Protein AF-A0A671WPT6-F1 (afdb_monomer)

Radius of gyration: 35.45 Å; Cα contacts (8 Å, |Δi|>4): 45; chains: 1; bounding box: 48×91×113 Å

Structure (mmCIF, N/CA/C/O backbone):
data_AF-A0A671WPT6-F1
#
_entry.id   AF-A0A671WPT6-F1
#
loop_
_atom_site.group_PDB
_atom_site.id
_atom_site.type_symbol
_atom_site.label_atom_id
_atom_site.label_alt_id
_atom_site.label_comp_id
_atom_site.label_asym_id
_atom_site.label_entity_id
_atom_site.label_seq_id
_atom_site.pdbx_PDB_ins_code
_atom_site.Cartn_x
_atom_site.Cartn_y
_atom_site.Cartn_z
_atom_site.occupancy
_atom_site.B_iso_or_equiv
_atom_site.auth_seq_id
_atom_site.auth_comp_id
_atom_site.auth_asym_id
_atom_site.auth_atom_id
_atom_site.pdbx_PDB_model_num
ATOM 1 N N . GLY A 1 1 ? 27.695 41.866 64.745 1.00 47.31 1 GLY A N 1
ATOM 2 C CA . GLY A 1 1 ? 27.788 40.702 65.644 1.00 47.31 1 GLY A CA 1
ATOM 3 C C . GLY A 1 1 ? 26.383 40.282 66.009 1.00 47.31 1 GLY A C 1
ATOM 4 O O . GLY A 1 1 ? 25.607 41.159 66.356 1.00 47.31 1 GLY A O 1
ATOM 5 N N . GLY A 1 2 ? 26.073 38.989 65.887 1.00 42.53 2 GLY A N 1
ATOM 6 C CA . GLY A 1 2 ? 24.722 38.421 66.025 1.00 42.53 2 GLY A CA 1
ATOM 7 C C . GLY A 1 2 ? 24.072 38.204 64.650 1.00 42.53 2 GLY A C 1
ATOM 8 O O . GLY A 1 2 ? 24.191 39.074 63.799 1.00 42.53 2 GLY A O 1
ATOM 9 N N . ALA A 1 3 ? 23.434 37.083 64.326 1.00 47.31 3 ALA A N 1
ATOM 10 C CA . ALA A 1 3 ? 23.186 35.855 65.071 1.00 47.31 3 ALA A CA 1
ATOM 11 C C . ALA A 1 3 ? 23.080 34.686 64.073 1.00 47.31 3 ALA A C 1
ATOM 13 O O . ALA A 1 3 ? 22.531 34.828 62.984 1.00 47.31 3 ALA A O 1
ATOM 14 N N . THR A 1 4 ? 23.633 33.541 64.456 1.00 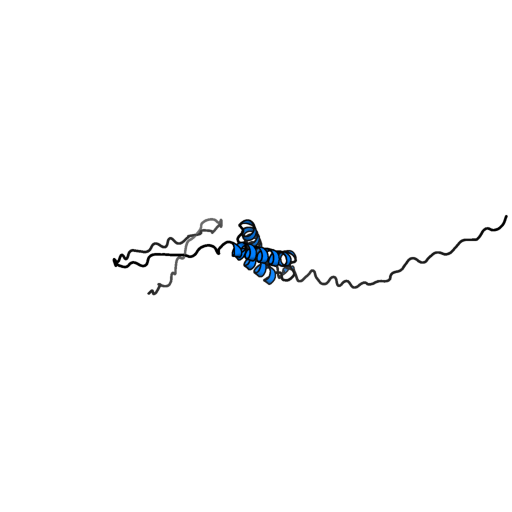54.84 4 THR A N 1
ATOM 15 C CA . THR A 1 4 ? 23.526 32.248 63.777 1.00 54.84 4 THR A CA 1
ATOM 16 C C . THR A 1 4 ? 22.121 31.667 63.970 1.00 54.84 4 THR A C 1
ATOM 18 O O . THR A 1 4 ? 21.728 31.423 65.108 1.00 54.84 4 THR A O 1
ATOM 21 N N . HIS A 1 5 ? 21.393 31.402 62.887 1.00 52.28 5 HIS A N 1
ATOM 22 C CA . HIS A 1 5 ? 20.223 30.512 62.858 1.00 52.28 5 HIS A CA 1
ATOM 23 C C . HIS A 1 5 ? 20.623 29.304 61.989 1.00 52.28 5 HIS A C 1
ATOM 25 O O . HIS A 1 5 ? 20.965 29.480 60.827 1.00 52.28 5 HIS A O 1
ATOM 31 N N . ALA A 1 6 ? 20.926 28.142 62.571 1.00 49.38 6 ALA A N 1
ATOM 32 C CA . ALA A 1 6 ? 19.973 27.100 62.974 1.00 49.38 6 ALA A CA 1
ATOM 33 C C . ALA A 1 6 ? 19.284 26.430 61.762 1.00 49.38 6 ALA A C 1
ATOM 35 O O . ALA A 1 6 ? 18.245 26.886 61.301 1.00 49.38 6 ALA A O 1
ATOM 36 N N . ALA A 1 7 ? 19.875 25.332 61.272 1.00 53.00 7 ALA A N 1
ATOM 37 C CA . ALA A 1 7 ? 19.155 24.225 60.618 1.00 53.00 7 ALA A CA 1
ATOM 38 C C . ALA A 1 7 ? 18.355 23.452 61.700 1.00 53.00 7 ALA A C 1
ATOM 40 O O . ALA A 1 7 ? 18.736 23.601 62.867 1.00 53.00 7 ALA A O 1
ATOM 41 N N . PRO A 1 8 ? 17.323 22.617 61.413 1.00 56.81 8 PRO A N 1
ATOM 42 C CA . PRO A 1 8 ? 17.078 21.846 60.180 1.00 56.81 8 PRO A CA 1
ATOM 43 C C . PRO A 1 8 ? 15.592 21.736 59.746 1.00 56.81 8 PRO A C 1
ATOM 45 O O . PRO A 1 8 ? 14.681 21.860 60.557 1.00 56.81 8 PRO A O 1
ATOM 48 N N . ALA A 1 9 ? 15.328 21.383 58.488 1.00 52.56 9 ALA A N 1
ATOM 49 C CA . ALA A 1 9 ? 14.077 20.713 58.129 1.00 52.56 9 ALA A CA 1
ATOM 50 C C . ALA A 1 9 ? 14.300 19.897 56.859 1.00 52.56 9 ALA A C 1
ATOM 52 O O . ALA A 1 9 ? 14.482 20.440 55.775 1.00 52.56 9 ALA A O 1
ATOM 53 N N . SER A 1 10 ? 14.345 18.585 57.041 1.00 56.88 10 SER A N 1
ATOM 54 C CA . SER A 1 10 ? 14.260 17.590 55.987 1.00 56.88 10 SER A CA 1
ATOM 55 C C . SER A 1 10 ? 12.985 17.852 55.189 1.00 56.88 10 SER A C 1
ATOM 57 O O . SER A 1 10 ? 11.888 17.605 55.692 1.00 56.88 10 SER A O 1
ATOM 59 N N . GLU A 1 11 ? 13.116 18.396 53.982 1.00 60.19 11 GLU A N 1
ATOM 60 C CA . GLU A 1 11 ? 11.996 18.434 53.050 1.00 60.19 11 GLU A CA 1
ATOM 61 C C . GLU A 1 11 ? 11.638 16.987 52.682 1.00 60.19 11 GLU A C 1
ATOM 63 O O . GLU A 1 11 ? 12.526 16.214 52.301 1.00 60.19 11 GLU A O 1
ATOM 68 N N . PRO A 1 12 ? 10.372 16.577 52.869 1.00 57.31 12 PRO A N 1
ATOM 69 C CA . PRO A 1 12 ? 9.941 15.241 52.519 1.00 57.31 12 PRO A CA 1
ATOM 70 C C . PRO A 1 12 ? 10.057 15.072 51.007 1.00 57.31 12 PRO A C 1
ATOM 72 O O . PRO A 1 12 ? 9.612 15.910 50.223 1.00 57.31 12 PRO A O 1
ATOM 75 N N . LEU A 1 13 ? 10.683 13.964 50.624 1.00 53.28 13 LEU A N 1
ATOM 76 C CA . LEU A 1 13 ? 10.703 13.461 49.260 1.00 53.28 13 LEU A CA 1
ATOM 77 C C . LEU A 1 13 ? 9.266 13.459 48.718 1.00 53.28 13 LEU A C 1
ATOM 79 O O . LEU A 1 13 ? 8.366 13.045 49.456 1.00 53.28 13 LEU A O 1
ATOM 83 N N . PRO A 1 14 ? 9.022 13.870 47.463 1.00 54.84 14 PRO A N 1
ATOM 84 C CA . PRO A 1 14 ? 7.732 13.625 46.853 1.00 54.84 14 PRO A CA 1
ATOM 85 C C . PRO A 1 14 ? 7.575 12.109 46.694 1.00 54.84 14 PRO A C 1
ATOM 87 O O . PRO A 1 14 ? 8.066 11.509 45.742 1.00 54.84 14 PRO A O 1
ATOM 90 N N . THR A 1 15 ? 6.892 11.486 47.652 1.00 50.56 15 THR A N 1
ATOM 91 C CA . THR A 1 15 ? 6.149 10.247 47.448 1.00 50.56 15 THR A CA 1
ATOM 92 C C . THR A 1 15 ? 4.973 10.602 46.548 1.00 50.56 15 THR A C 1
ATOM 94 O O . THR A 1 15 ? 3.883 10.909 47.026 1.00 50.56 15 THR A O 1
ATOM 97 N N . TYR A 1 16 ? 5.215 10.657 45.236 1.00 57.25 16 TYR A N 1
ATOM 98 C CA . TYR A 1 16 ? 4.129 10.486 44.284 1.00 57.25 16 TYR A CA 1
ATOM 99 C C . TYR A 1 16 ? 3.800 9.000 44.310 1.00 57.25 16 TYR A C 1
ATOM 101 O O . TYR A 1 16 ? 4.530 8.145 43.812 1.00 57.25 16 TYR A O 1
ATOM 109 N N . GLU A 1 17 ? 2.757 8.721 45.073 1.00 52.28 17 GLU A N 1
ATOM 110 C CA . GLU A 1 17 ? 2.177 7.407 45.203 1.00 52.28 17 GLU A CA 1
ATOM 111 C C . GLU A 1 17 ? 1.710 6.906 43.838 1.00 52.28 17 GLU A C 1
ATOM 113 O O . GLU A 1 17 ? 1.304 7.683 42.969 1.00 52.28 17 GLU A O 1
ATOM 118 N N . ALA A 1 18 ? 1.842 5.592 43.696 1.00 55.00 18 ALA A N 1
ATOM 119 C CA . ALA A 1 18 ? 1.282 4.731 42.675 1.00 55.00 18 ALA A CA 1
ATOM 120 C C . ALA A 1 18 ? 0.122 5.358 41.883 1.00 55.00 18 ALA A C 1
ATOM 122 O O . ALA A 1 18 ? -0.986 5.521 42.388 1.00 55.00 18 ALA A O 1
ATOM 123 N N . ASN A 1 19 ? 0.376 5.619 40.602 1.00 50.78 19 ASN A N 1
ATOM 124 C CA . ASN A 1 19 ? -0.638 5.383 39.584 1.00 50.78 19 ASN A CA 1
ATOM 125 C C . ASN A 1 19 ? -0.166 4.187 38.751 1.00 50.78 19 ASN A C 1
ATOM 127 O O . ASN A 1 19 ? 0.327 4.325 37.631 1.00 50.78 19 ASN A O 1
ATOM 131 N N . GLU A 1 20 ? -0.206 3.027 39.401 1.00 60.09 20 GLU A N 1
ATOM 132 C CA . GLU A 1 20 ? -0.094 1.706 38.796 1.00 60.09 20 GLU A CA 1
ATOM 133 C C . GLU A 1 20 ? -1.424 1.391 38.102 1.00 60.09 20 GLU A C 1
ATOM 135 O O . GLU A 1 20 ? -2.268 0.732 38.689 1.00 60.09 20 GLU A O 1
ATOM 140 N N . GLU A 1 21 ? -1.632 1.899 36.887 1.00 56.75 21 GLU A N 1
ATOM 141 C CA . GLU A 1 21 ? -2.545 1.284 35.910 1.00 56.75 21 GLU A CA 1
ATOM 142 C C . GLU A 1 21 ? -2.287 1.887 34.519 1.00 56.75 21 GLU A C 1
ATOM 144 O O . GLU A 1 21 ? -3.076 2.654 33.971 1.00 56.75 21 GLU A O 1
ATOM 149 N N . ARG A 1 22 ? -1.123 1.595 33.929 1.00 56.53 22 ARG A N 1
ATOM 150 C CA . ARG A 1 22 ? -1.121 1.392 32.478 1.00 56.53 22 ARG A CA 1
ATOM 151 C C . ARG A 1 22 ? -1.329 -0.093 32.317 1.00 56.53 22 ARG A C 1
ATOM 153 O O . ARG A 1 22 ? -0.417 -0.857 32.591 1.00 56.53 22 ARG A O 1
ATOM 160 N N . THR A 1 23 ? -2.558 -0.456 31.999 1.00 57.25 23 THR A N 1
ATOM 161 C CA . THR A 1 23 ? -2.952 -1.754 31.467 1.00 57.25 23 THR A CA 1
ATOM 162 C C . THR A 1 23 ? -1.924 -2.207 30.432 1.00 57.25 23 THR A C 1
ATOM 164 O O . THR A 1 23 ? -1.910 -1.727 29.303 1.00 57.25 23 THR A O 1
ATOM 167 N N . GLU A 1 24 ? -1.023 -3.096 30.842 1.00 56.19 24 GLU A N 1
ATOM 168 C CA . GLU A 1 24 ? -0.086 -3.832 29.986 1.00 56.19 24 GLU A CA 1
ATOM 169 C C . GLU A 1 24 ? -0.850 -4.975 29.285 1.00 56.19 24 GLU A C 1
ATOM 171 O O . GLU A 1 24 ? -0.463 -6.139 29.349 1.00 56.19 24 GLU A O 1
ATOM 176 N N . GLU A 1 25 ? -1.998 -4.648 28.685 1.00 56.19 25 GLU A N 1
ATOM 177 C CA . GLU A 1 25 ? -2.974 -5.599 28.132 1.00 56.19 25 GLU A CA 1
ATOM 178 C C . GLU A 1 25 ? -3.074 -5.513 26.597 1.00 56.19 25 GLU A C 1
ATOM 180 O O . GLU A 1 25 ? -4.118 -5.831 26.045 1.00 56.19 25 GLU A O 1
ATOM 185 N N . GLU A 1 26 ? -2.030 -5.065 25.889 1.00 58.09 26 GLU A N 1
ATOM 186 C CA . GLU A 1 26 ? -2.090 -4.873 24.421 1.00 58.09 26 GLU A CA 1
ATOM 187 C C . GLU A 1 26 ? -1.214 -5.835 23.593 1.00 58.09 26 GLU A C 1
ATOM 189 O O . GLU A 1 26 ? -1.310 -5.830 22.375 1.00 58.09 26 GLU A O 1
ATOM 194 N N . ASP A 1 27 ? -0.397 -6.709 24.190 1.00 56.03 27 ASP A N 1
ATOM 195 C CA . ASP A 1 27 ? 0.651 -7.421 23.420 1.00 56.03 27 ASP A CA 1
ATOM 196 C C . ASP A 1 27 ? 0.304 -8.863 22.986 1.00 56.03 27 ASP A C 1
ATOM 198 O O . ASP A 1 27 ? 1.156 -9.568 22.458 1.00 56.03 27 ASP A O 1
ATOM 202 N N . VAL A 1 28 ? -0.919 -9.357 23.225 1.00 55.62 28 VAL A N 1
ATOM 203 C CA . VAL A 1 28 ? -1.223 -10.801 23.051 1.00 55.62 28 VAL A CA 1
ATOM 204 C C . VAL A 1 28 ? 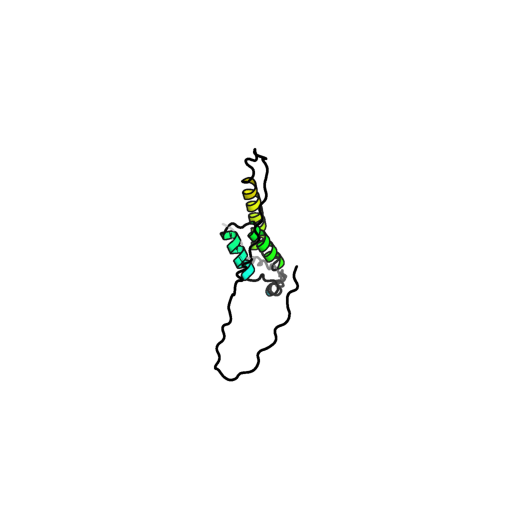-2.208 -11.111 21.914 1.00 55.62 28 VAL A C 1
ATOM 206 O O . VAL A 1 28 ? -2.412 -12.280 21.597 1.00 55.62 28 VAL 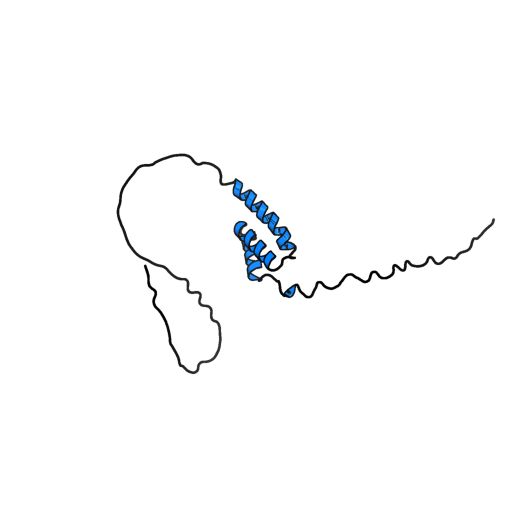A O 1
ATOM 209 N N . GLU A 1 29 ? -2.797 -10.103 21.264 1.00 56.62 29 GLU A N 1
ATOM 210 C CA . GLU A 1 29 ? -3.792 -10.307 20.187 1.00 56.62 29 GLU A CA 1
ATOM 211 C C . GLU A 1 29 ? -3.267 -9.943 18.780 1.00 56.62 29 GLU A C 1
ATOM 213 O O . GLU A 1 29 ? -3.868 -10.322 17.776 1.00 56.62 29 GLU A O 1
ATOM 218 N N . ASP A 1 30 ? -2.108 -9.284 18.685 1.00 57.75 30 ASP A N 1
ATOM 219 C CA . ASP A 1 30 ? -1.603 -8.687 17.436 1.00 57.75 30 ASP A CA 1
ATOM 220 C C . ASP A 1 30 ? -0.878 -9.686 16.507 1.00 57.75 30 ASP A C 1
ATOM 222 O O . ASP A 1 30 ? -0.589 -9.419 15.341 1.00 57.75 30 ASP A O 1
ATOM 226 N N . GLU A 1 31 ? -0.572 -10.892 16.994 1.00 63.06 31 GLU A N 1
ATOM 227 C CA . GLU A 1 31 ? 0.090 -11.924 16.186 1.00 63.06 31 GLU A CA 1
ATOM 228 C C . GLU A 1 31 ? -0.867 -12.663 15.239 1.00 63.06 31 GLU A C 1
ATOM 230 O O . GLU A 1 31 ? -0.412 -13.242 14.251 1.00 63.06 31 GLU A O 1
ATOM 235 N N . GLU A 1 32 ? -2.177 -12.639 15.506 1.00 69.56 32 GLU A N 1
ATOM 236 C CA . GLU A 1 32 ? -3.173 -13.383 14.721 1.00 69.56 32 GLU A CA 1
ATOM 237 C C . GLU A 1 32 ? -3.668 -12.610 13.488 1.00 69.56 32 GLU A C 1
ATOM 239 O O . GLU A 1 32 ? -4.170 -13.211 12.537 1.00 69.56 32 GLU A O 1
ATOM 244 N N . LEU A 1 33 ? -3.473 -11.290 13.461 1.00 81.00 33 LEU A N 1
ATOM 245 C CA . LEU A 1 33 ? -4.006 -10.401 12.429 1.00 81.00 33 LEU A CA 1
ATOM 246 C C . LEU A 1 33 ? -2.939 -9.864 11.460 1.00 81.00 33 LEU A C 1
ATOM 248 O O . LEU A 1 33 ? -3.185 -8.929 10.710 1.00 81.00 33 LEU A O 1
ATOM 252 N N . LYS A 1 34 ? -1.751 -10.475 11.408 1.00 92.19 34 LYS A N 1
ATOM 253 C CA . LYS A 1 34 ? -0.678 -9.996 10.524 1.00 92.19 34 LYS A CA 1
ATOM 254 C C . LYS A 1 34 ? -0.968 -10.242 9.047 1.00 92.19 34 LYS A C 1
ATOM 256 O O . LYS A 1 34 ? -1.377 -11.331 8.632 1.00 92.19 34 LYS A O 1
ATOM 261 N N . ALA A 1 35 ? -0.691 -9.230 8.235 1.00 95.12 35 ALA A N 1
ATOM 262 C CA . ALA A 1 35 ? -0.794 -9.295 6.794 1.00 95.12 35 ALA A CA 1
ATOM 263 C C . ALA A 1 35 ? 0.215 -10.319 6.237 1.00 95.12 35 ALA A C 1
ATOM 265 O O . ALA A 1 35 ? 1.356 -10.406 6.705 1.00 95.12 35 ALA A O 1
ATOM 266 N N . PRO A 1 36 ? -0.152 -11.094 5.200 1.00 96.12 36 PRO A N 1
ATOM 267 C CA . PRO A 1 36 ? 0.785 -12.004 4.553 1.00 96.12 36 PRO A CA 1
ATOM 268 C C . PRO A 1 36 ? 2.016 -11.261 4.014 1.00 96.12 36 PRO A C 1
ATOM 270 O O . PRO A 1 36 ? 1.887 -10.242 3.339 1.00 96.12 36 PRO A O 1
ATOM 273 N N . VAL A 1 37 ? 3.220 -11.803 4.227 1.00 96.50 37 VAL A N 1
ATOM 274 C CA . VAL A 1 37 ? 4.476 -11.167 3.773 1.00 96.50 37 VAL A CA 1
ATOM 275 C C . VAL A 1 37 ? 4.482 -10.924 2.259 1.00 96.50 37 VAL A C 1
ATOM 277 O O . VAL A 1 37 ? 4.966 -9.895 1.795 1.00 96.50 37 VAL A O 1
ATOM 280 N N . GLU A 1 38 ? 3.897 -11.839 1.484 1.00 97.75 38 GLU A N 1
ATOM 281 C CA . GLU A 1 38 ? 3.737 -11.700 0.030 1.00 97.75 38 GLU A CA 1
ATOM 282 C C . GLU A 1 38 ? 2.937 -10.445 -0.348 1.00 97.75 38 GLU A C 1
ATOM 284 O O . GLU A 1 38 ? 3.301 -9.753 -1.297 1.00 97.75 38 GLU A O 1
ATOM 289 N N . LEU A 1 39 ? 1.900 -10.106 0.429 1.00 97.69 39 LEU A N 1
ATOM 290 C CA . LEU A 1 39 ? 1.081 -8.910 0.222 1.00 97.69 39 LEU A CA 1
ATOM 291 C C . LEU A 1 39 ? 1.903 -7.634 0.442 1.00 97.69 39 LEU A C 1
ATOM 293 O O . LEU A 1 39 ? 1.822 -6.701 -0.355 1.00 97.69 39 LEU A O 1
ATOM 297 N N . ILE A 1 40 ? 2.723 -7.612 1.494 1.00 97.62 40 ILE A N 1
ATOM 298 C CA . ILE A 1 40 ? 3.591 -6.475 1.825 1.00 97.62 40 ILE A CA 1
ATOM 299 C C . ILE A 1 40 ? 4.670 -6.294 0.751 1.00 97.62 40 ILE A C 1
ATOM 301 O O . ILE A 1 40 ? 4.917 -5.178 0.302 1.00 97.62 40 ILE A O 1
ATOM 305 N N . ILE A 1 41 ? 5.299 -7.384 0.300 1.00 98.38 41 ILE A N 1
ATOM 306 C CA . ILE A 1 41 ? 6.303 -7.330 -0.772 1.00 98.38 41 ILE A CA 1
ATOM 307 C C . ILE A 1 41 ? 5.680 -6.783 -2.057 1.00 98.38 41 ILE A C 1
ATOM 309 O O . ILE A 1 41 ? 6.271 -5.911 -2.692 1.00 98.38 41 ILE A O 1
ATOM 313 N N . GLU A 1 42 ? 4.497 -7.266 -2.435 1.00 98.62 42 GLU A N 1
ATOM 314 C CA . GLU A 1 42 ? 3.820 -6.792 -3.640 1.00 98.62 42 GLU A CA 1
ATOM 315 C C . GLU A 1 42 ? 3.428 -5.314 -3.523 1.00 98.62 42 GLU A C 1
ATOM 317 O O . GLU A 1 42 ? 3.599 -4.559 -4.478 1.00 98.62 42 GLU A O 1
ATOM 322 N N . PHE A 1 43 ? 2.993 -4.869 -2.337 1.00 98.56 43 PHE A N 1
ATOM 323 C CA . PHE A 1 43 ? 2.732 -3.456 -2.064 1.00 98.56 43 PHE A CA 1
ATOM 324 C C . PHE A 1 43 ? 3.983 -2.603 -2.296 1.00 98.56 43 PHE A C 1
ATOM 326 O O . PHE A 1 43 ? 3.936 -1.615 -3.029 1.00 98.56 43 PHE A O 1
ATOM 333 N N . LEU A 1 44 ? 5.118 -3.007 -1.721 1.00 98.38 44 LEU A N 1
ATOM 334 C CA . LEU A 1 44 ? 6.379 -2.284 -1.873 1.00 98.38 44 LEU A CA 1
ATOM 335 C C . LEU A 1 44 ? 6.841 -2.249 -3.334 1.00 98.38 44 LEU A C 1
ATOM 337 O O . LEU A 1 44 ? 7.299 -1.207 -3.798 1.00 98.38 44 LEU A O 1
ATOM 341 N N . ARG A 1 45 ? 6.684 -3.352 -4.076 1.00 98.50 45 ARG A N 1
ATOM 342 C CA . ARG A 1 45 ? 6.983 -3.398 -5.514 1.00 98.50 45 ARG A CA 1
ATOM 343 C C . ARG A 1 45 ? 6.115 -2.418 -6.298 1.00 98.50 45 ARG A C 1
ATOM 345 O O . ARG A 1 45 ? 6.666 -1.623 -7.048 1.00 98.50 45 ARG A O 1
ATOM 352 N N . ALA A 1 46 ? 4.803 -2.406 -6.066 1.00 98.25 46 ALA A N 1
ATOM 353 C CA . ALA A 1 46 ? 3.888 -1.475 -6.726 1.00 98.25 46 ALA A CA 1
ATOM 354 C C . ALA A 1 46 ? 4.263 -0.006 -6.455 1.00 98.25 46 ALA A C 1
ATOM 356 O O . ALA A 1 46 ? 4.289 0.804 -7.378 1.00 98.25 46 ALA A O 1
ATOM 357 N N . VAL A 1 47 ? 4.637 0.331 -5.213 1.00 97.31 47 VAL A N 1
ATOM 358 C CA . VAL A 1 47 ? 5.125 1.676 -4.856 1.00 97.31 47 VAL A CA 1
ATOM 359 C C . VAL A 1 47 ? 6.420 2.023 -5.598 1.00 97.31 47 VAL A C 1
ATOM 361 O O . VAL A 1 47 ? 6.564 3.142 -6.087 1.00 97.31 47 VAL A O 1
ATOM 364 N N . MET A 1 48 ? 7.367 1.086 -5.685 1.00 97.62 48 MET A N 1
ATOM 365 C CA . MET A 1 48 ? 8.648 1.292 -6.375 1.00 97.62 48 MET A CA 1
ATOM 366 C C . MET A 1 48 ? 8.490 1.430 -7.892 1.00 97.62 48 MET A C 1
ATOM 368 O O . MET A 1 48 ? 9.212 2.216 -8.505 1.00 97.62 48 MET A O 1
ATOM 372 N N . ASP A 1 49 ? 7.551 0.687 -8.475 1.00 97.38 49 ASP A N 1
ATOM 373 C CA . ASP A 1 49 ? 7.254 0.693 -9.907 1.00 97.38 49 ASP A CA 1
ATOM 374 C C . ASP A 1 49 ? 6.339 1.869 -10.312 1.00 97.38 49 ASP A C 1
ATOM 376 O O . ASP A 1 49 ? 6.131 2.106 -11.500 1.00 97.38 49 ASP A O 1
ATOM 380 N N . GLY A 1 50 ? 5.819 2.632 -9.340 1.00 95.88 50 GLY A N 1
ATOM 381 C CA . GLY A 1 50 ? 4.917 3.766 -9.568 1.00 95.88 50 GLY A CA 1
ATOM 382 C C . GLY A 1 50 ? 3.474 3.365 -9.888 1.00 95.88 50 GLY A C 1
ATOM 383 O O . GLY A 1 50 ? 2.676 4.214 -10.273 1.00 95.88 50 GLY A O 1
ATOM 384 N N . ASP A 1 51 ? 3.107 2.093 -9.712 1.00 97.44 51 ASP A N 1
ATOM 385 C CA . ASP A 1 51 ? 1.729 1.624 -9.872 1.00 97.44 51 ASP A CA 1
ATOM 386 C C . ASP A 1 51 ? 0.916 1.951 -8.610 1.00 97.44 51 ASP A C 1
ATOM 388 O O . ASP A 1 51 ? 0.624 1.103 -7.759 1.00 97.44 51 ASP A O 1
ATOM 392 N N . PHE A 1 52 ? 0.560 3.229 -8.465 1.00 97.44 52 PHE A N 1
ATOM 393 C CA . PHE A 1 52 ? -0.191 3.724 -7.312 1.00 97.44 52 PHE A CA 1
ATOM 394 C C . PHE A 1 52 ? -1.634 3.191 -7.267 1.00 97.44 52 PHE A C 1
ATOM 396 O O . PHE A 1 52 ? -2.221 3.101 -6.186 1.00 97.44 52 PHE A O 1
ATOM 403 N N . GLN A 1 53 ? -2.188 2.759 -8.408 1.00 96.62 53 GLN A N 1
ATOM 404 C CA . GLN A 1 53 ? -3.502 2.110 -8.486 1.00 96.62 53 GLN A CA 1
ATOM 405 C C . GLN A 1 53 ? -3.473 0.747 -7.786 1.00 96.62 53 GLN A C 1
ATOM 407 O O . GLN A 1 53 ? -4.364 0.424 -6.992 1.00 96.62 53 GLN A O 1
ATOM 412 N N . LEU A 1 54 ? -2.443 -0.059 -8.059 1.00 97.62 54 LEU A N 1
ATOM 413 C CA . LEU A 1 54 ? -2.221 -1.328 -7.378 1.00 97.62 54 LEU A CA 1
ATOM 414 C C . LEU A 1 54 ? -1.801 -1.108 -5.919 1.00 97.62 54 LEU A C 1
ATOM 416 O O . LEU A 1 54 ? -2.381 -1.725 -5.024 1.00 97.62 54 LEU A O 1
ATOM 420 N N . ALA A 1 55 ? -0.873 -0.182 -5.660 1.00 98.19 55 ALA A N 1
ATOM 421 C CA . ALA A 1 55 ? -0.404 0.121 -4.309 1.00 98.19 55 ALA A CA 1
ATOM 422 C C . ALA A 1 55 ? -1.548 0.551 -3.375 1.00 98.19 55 ALA A C 1
ATOM 424 O O . ALA A 1 55 ? -1.585 0.120 -2.225 1.00 98.19 55 ALA A O 1
ATOM 425 N N . SER A 1 56 ? -2.518 1.336 -3.861 1.00 97.94 56 SER A N 1
ATOM 426 C CA . SER A 1 56 ? -3.686 1.758 -3.072 1.00 97.94 56 SER A CA 1
ATOM 427 C C . SER A 1 56 ? -4.520 0.563 -2.602 1.00 97.94 56 SER A C 1
ATOM 429 O O . SER A 1 56 ? -4.860 0.455 -1.422 1.00 97.94 56 SER A O 1
ATOM 431 N N . LYS A 1 57 ? -4.788 -0.384 -3.511 1.00 98.44 57 LYS A N 1
ATOM 432 C CA . LYS A 1 57 ? -5.555 -1.601 -3.211 1.00 98.44 57 LYS A CA 1
ATOM 433 C C . LYS A 1 57 ? -4.818 -2.488 -2.214 1.00 98.44 57 LYS A C 1
ATOM 435 O O . LYS A 1 57 ? -5.425 -2.960 -1.257 1.00 98.44 57 LYS A O 1
ATOM 440 N N . LEU A 1 58 ? -3.516 -2.691 -2.417 1.00 98.38 58 LEU A N 1
ATOM 441 C CA . LEU A 1 58 ? -2.696 -3.527 -1.539 1.00 98.38 58 LEU A CA 1
ATOM 442 C C . LEU A 1 58 ? -2.545 -2.902 -0.145 1.00 98.38 58 LEU A C 1
ATOM 444 O O . LEU A 1 58 ? -2.690 -3.610 0.845 1.00 98.38 58 LEU A O 1
ATOM 448 N N . CYS A 1 59 ? -2.361 -1.582 -0.055 1.00 98.12 59 CYS A N 1
ATOM 449 C CA . CYS A 1 59 ? -2.331 -0.846 1.212 1.00 98.12 59 CYS A CA 1
ATOM 450 C C . CYS A 1 59 ? -3.640 -1.018 2.000 1.00 98.12 59 CYS A C 1
ATOM 452 O O . CYS A 1 59 ? -3.634 -1.307 3.194 1.00 98.12 59 CYS A O 1
ATOM 454 N N . GLN A 1 60 ? -4.782 -0.934 1.313 1.00 98.00 60 GLN A N 1
ATOM 455 C CA . GLN A 1 60 ? -6.082 -1.155 1.939 1.00 98.00 60 GLN A CA 1
ATOM 456 C C . GLN A 1 60 ? -6.287 -2.612 2.371 1.00 98.00 60 GLN A C 1
ATOM 458 O O . GLN A 1 60 ? -6.890 -2.855 3.410 1.00 98.00 60 GLN A O 1
ATOM 463 N N . MET A 1 61 ? -5.757 -3.582 1.617 1.00 97.88 61 MET A N 1
ATOM 464 C CA . MET A 1 61 ? -5.748 -4.982 2.044 1.00 97.88 61 MET A CA 1
ATOM 465 C C . MET A 1 61 ? -4.890 -5.195 3.292 1.00 97.88 61 MET A C 1
ATOM 467 O O . MET A 1 61 ? -5.330 -5.914 4.181 1.00 97.88 61 MET A O 1
ATOM 471 N N . ILE A 1 62 ? -3.714 -4.564 3.388 1.00 97.38 62 ILE A N 1
ATOM 472 C CA . ILE A 1 62 ? -2.868 -4.626 4.590 1.00 97.38 62 ILE A CA 1
ATOM 473 C C . ILE A 1 62 ? -3.650 -4.121 5.805 1.00 97.38 62 ILE A C 1
ATOM 475 O O . ILE A 1 62 ? -3.687 -4.825 6.800 1.00 97.38 62 ILE A O 1
ATOM 479 N N . LEU A 1 63 ? -4.374 -3.002 5.689 1.00 96.31 63 LEU A N 1
ATOM 480 C CA . LEU A 1 63 ? -5.223 -2.462 6.764 1.00 96.31 63 LEU A CA 1
ATOM 481 C C . LEU A 1 63 ? -6.434 -3.342 7.133 1.00 96.31 63 LEU A C 1
ATOM 483 O O . LEU A 1 63 ? -7.016 -3.165 8.197 1.00 96.31 63 LEU A O 1
ATOM 487 N N . ILE A 1 64 ? -6.860 -4.270 6.268 1.00 95.88 64 ILE A N 1
ATOM 488 C CA . ILE A 1 64 ? -7.903 -5.255 6.617 1.00 95.88 64 ILE A CA 1
ATOM 489 C C . ILE A 1 64 ? -7.331 -6.343 7.526 1.00 95.88 64 ILE A C 1
ATOM 491 O O . ILE A 1 64 ? -8.044 -6.830 8.401 1.00 95.88 64 ILE A O 1
ATOM 495 N N . TYR A 1 65 ? -6.078 -6.740 7.289 1.00 95.38 65 TYR A N 1
ATOM 496 C CA . TYR A 1 65 ? -5.374 -7.666 8.167 1.00 95.38 65 TYR A CA 1
ATOM 497 C C . TYR A 1 65 ? -4.954 -6.933 9.440 1.00 95.38 65 TYR A C 1
ATOM 499 O O . TYR A 1 65 ? -5.435 -7.276 10.506 1.00 95.38 65 TYR A O 1
ATOM 507 N N . GLU A 1 66 ? -4.175 -5.863 9.314 1.00 94.06 66 GLU A N 1
ATOM 508 C CA . GLU A 1 66 ? -3.601 -5.096 10.417 1.00 94.06 66 GLU A CA 1
ATOM 509 C C . GLU A 1 66 ? -4.259 -3.704 10.503 1.00 94.06 66 GLU A C 1
ATOM 511 O O . GLU A 1 66 ? -3.714 -2.725 9.978 1.00 94.06 66 GLU A O 1
ATOM 516 N N . PRO A 1 67 ? -5.446 -3.574 11.125 1.00 93.31 67 PRO A N 1
ATOM 517 C CA . PRO A 1 67 ? -6.172 -2.302 11.187 1.00 93.31 67 PRO A CA 1
ATOM 518 C C . PRO A 1 67 ? -5.420 -1.207 11.949 1.00 93.31 67 PRO A C 1
ATOM 520 O O . PRO A 1 67 ? -5.592 -0.026 11.642 1.00 93.31 67 PRO A O 1
ATOM 523 N N . ASP A 1 68 ? -4.571 -1.595 12.900 1.00 92.19 68 ASP A N 1
ATOM 524 C CA . ASP A 1 68 ? -3.777 -0.692 13.732 1.00 92.19 68 ASP A CA 1
ATOM 525 C C . ASP A 1 68 ? -2.362 -0.445 13.173 1.00 92.19 68 ASP A C 1
ATOM 527 O O . ASP A 1 68 ? -1.549 0.200 13.832 1.00 92.19 68 ASP A O 1
ATOM 531 N N . ASN A 1 69 ? -2.062 -0.903 11.945 1.00 92.56 69 ASN A N 1
ATOM 532 C CA . ASN A 1 69 ? -0.772 -0.680 11.287 1.00 92.56 69 ASN A CA 1
ATOM 533 C C . ASN A 1 69 ? -0.557 0.823 10.993 1.00 92.56 69 ASN A C 1
ATOM 535 O O . ASN A 1 69 ? -1.224 1.386 10.107 1.00 92.56 69 ASN A O 1
ATOM 539 N N . PRO A 1 70 ? 0.378 1.494 11.698 1.00 94.75 70 PRO A N 1
ATOM 540 C CA . PRO A 1 70 ? 0.576 2.927 11.543 1.00 94.75 70 PRO A CA 1
ATOM 541 C C . PRO A 1 70 ? 1.189 3.270 10.181 1.00 94.75 70 PRO A C 1
ATOM 543 O O . PRO A 1 70 ? 0.810 4.276 9.582 1.00 94.75 70 PRO A O 1
ATOM 546 N N . GLU A 1 71 ? 2.074 2.427 9.642 1.00 95.94 71 GLU A N 1
ATOM 547 C CA . GLU A 1 71 ? 2.701 2.661 8.344 1.00 95.94 71 GLU A CA 1
ATOM 548 C C . GLU A 1 71 ? 1.667 2.677 7.211 1.00 95.94 71 GLU A C 1
ATOM 550 O O . GLU A 1 71 ? 1.607 3.635 6.438 1.00 95.94 71 GLU A O 1
ATOM 555 N N . ALA A 1 72 ? 0.827 1.646 7.105 1.00 96.06 72 ALA A N 1
ATOM 556 C CA . ALA A 1 72 ? -0.176 1.542 6.044 1.00 96.06 72 ALA A CA 1
ATOM 557 C C . ALA A 1 72 ? -1.201 2.689 6.120 1.00 96.06 72 ALA A C 1
ATOM 559 O O . ALA A 1 72 ? -1.585 3.261 5.094 1.00 96.06 72 ALA A O 1
ATOM 560 N N . SER A 1 73 ? -1.581 3.086 7.338 1.00 96.75 73 SER A N 1
ATOM 561 C CA . SER A 1 73 ? -2.476 4.222 7.581 1.00 96.75 73 SER A CA 1
ATOM 562 C C . SER A 1 73 ? -1.885 5.544 7.071 1.00 96.75 73 SER A C 1
ATOM 564 O O . SER A 1 73 ? -2.589 6.342 6.447 1.00 96.75 73 SER A O 1
ATOM 566 N N . GLU A 1 74 ? -0.577 5.756 7.247 1.00 97.56 74 GLU A N 1
ATOM 567 C CA . GLU A 1 74 ? 0.126 6.939 6.739 1.00 97.56 74 GLU A CA 1
ATOM 568 C C . GLU A 1 74 ? 0.375 6.895 5.223 1.00 97.56 74 GLU A C 1
ATOM 570 O O . GLU A 1 74 ? 0.323 7.933 4.556 1.00 97.56 74 GLU A O 1
ATOM 575 N N . PHE A 1 75 ? 0.608 5.713 4.644 1.00 97.19 75 PHE A N 1
ATOM 576 C CA . PHE A 1 75 ? 0.850 5.570 3.205 1.00 97.19 75 PHE A CA 1
ATOM 577 C C . PHE A 1 75 ? -0.400 5.807 2.357 1.00 97.19 75 PHE A C 1
ATOM 579 O O . PHE A 1 75 ? -0.303 6.396 1.278 1.00 97.19 75 PHE A O 1
ATOM 586 N N . LEU A 1 76 ? -1.574 5.368 2.816 1.00 96.94 76 LEU A N 1
ATOM 587 C CA . LEU A 1 76 ? -2.814 5.450 2.043 1.00 96.94 76 LEU A CA 1
ATOM 588 C C . LEU A 1 76 ? -3.139 6.868 1.514 1.00 96.94 76 LEU A C 1
ATOM 590 O O . LEU A 1 76 ? -3.352 6.995 0.303 1.00 96.94 76 LEU A O 1
ATOM 594 N N . PRO A 1 77 ? -3.132 7.947 2.329 1.00 97.50 77 PRO A N 1
ATOM 595 C CA . PRO A 1 77 ? -3.391 9.298 1.826 1.00 97.50 77 PRO A CA 1
ATOM 596 C C . PRO A 1 77 ? -2.303 9.806 0.868 1.00 97.50 77 PRO A C 1
ATOM 598 O O . PRO A 1 77 ? -2.600 10.594 -0.030 1.00 97.50 77 PRO A O 1
ATOM 601 N N . LEU A 1 78 ? -1.051 9.360 1.017 1.00 97.31 78 LEU A N 1
ATOM 602 C CA . LEU A 1 78 ? 0.041 9.739 0.112 1.00 97.31 78 LEU A CA 1
ATOM 603 C C . LEU A 1 78 ? -0.139 9.112 -1.274 1.00 97.31 78 LEU A C 1
ATOM 605 O O . LEU A 1 78 ? 0.049 9.788 -2.283 1.00 97.31 78 LEU A O 1
ATOM 609 N N . ILE A 1 79 ? -0.549 7.844 -1.317 1.00 97.00 79 ILE A N 1
ATOM 610 C CA . ILE A 1 79 ? -0.839 7.121 -2.560 1.00 97.00 79 ILE A CA 1
ATOM 611 C C . ILE A 1 79 ? -2.054 7.733 -3.261 1.00 97.00 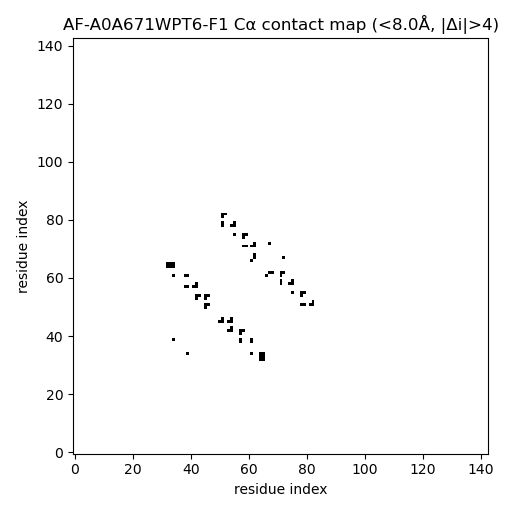79 ILE A C 1
ATOM 613 O O . ILE A 1 79 ? -2.015 7.965 -4.464 1.00 97.00 79 ILE A O 1
ATOM 617 N N . GLN A 1 80 ? -3.115 8.050 -2.513 1.00 95.81 80 GLN A N 1
ATOM 618 C CA . GLN A 1 80 ? -4.298 8.717 -3.068 1.00 95.81 80 GLN A CA 1
ATOM 619 C C . GLN A 1 80 ? -3.957 10.081 -3.662 1.00 95.81 80 GLN A C 1
ATOM 621 O O . GLN A 1 80 ? -4.405 10.402 -4.757 1.00 95.81 80 GLN A O 1
ATOM 626 N N . LYS A 1 81 ? -3.121 10.864 -2.972 1.00 95.94 81 LYS A N 1
ATOM 627 C CA . LYS A 1 81 ? -2.636 12.133 -3.510 1.00 95.94 81 LYS A CA 1
ATOM 628 C C . LYS A 1 81 ? -1.861 11.934 -4.814 1.00 95.94 81 LYS A C 1
ATOM 630 O O . LYS A 1 81 ? -2.049 12.718 -5.733 1.00 95.94 81 LYS A O 1
ATOM 635 N N . LYS A 1 82 ? -1.007 10.908 -4.887 1.00 94.44 82 LYS A N 1
ATOM 636 C CA . LYS A 1 82 ? -0.242 10.596 -6.100 1.00 94.44 82 LYS A CA 1
ATOM 637 C C . LYS A 1 82 ? -1.140 10.261 -7.285 1.00 94.44 82 LYS A C 1
ATOM 639 O O . LYS A 1 82 ? -0.932 10.806 -8.355 1.00 94.44 82 LYS A O 1
ATOM 644 N N . LEU A 1 83 ? -2.180 9.465 -7.053 1.00 93.12 83 LEU A N 1
ATOM 645 C CA . LEU A 1 83 ? -3.179 9.163 -8.076 1.00 93.12 83 LEU A CA 1
ATOM 646 C C . LEU A 1 83 ? -3.859 10.418 -8.618 1.00 93.12 83 LEU A C 1
ATOM 648 O O . LEU A 1 83 ? -3.949 10.569 -9.826 1.00 93.12 83 LEU A O 1
ATOM 652 N N . SER A 1 84 ? -4.264 11.340 -7.743 1.00 90.81 84 SER A N 1
ATOM 653 C CA . SER A 1 84 ? -4.885 12.589 -8.192 1.00 90.81 84 SER A CA 1
ATOM 654 C C . SER A 1 84 ? -3.933 13.511 -8.958 1.00 90.81 84 SER A C 1
ATOM 656 O O . SER A 1 84 ? -4.406 14.313 -9.743 1.00 90.81 84 SER A O 1
ATOM 658 N N . GLU A 1 85 ? -2.618 13.436 -8.721 1.00 88.38 85 GLU A N 1
ATOM 659 C CA . GLU A 1 85 ? -1.628 14.209 -9.488 1.00 88.38 85 GLU A CA 1
ATOM 660 C C . GLU A 1 85 ? -1.402 13.622 -10.890 1.00 88.38 85 GLU A C 1
ATOM 662 O O . GLU A 1 85 ? -1.180 14.384 -11.823 1.00 88.38 85 GLU A O 1
ATOM 667 N N . ASP A 1 86 ? -1.458 12.295 -11.036 1.00 76.81 86 ASP A N 1
ATOM 668 C CA . ASP A 1 86 ? -1.215 11.609 -12.313 1.00 76.81 86 ASP A CA 1
ATOM 669 C C . ASP A 1 86 ? -2.459 11.613 -13.237 1.00 76.81 86 ASP A C 1
ATOM 671 O O . ASP A 1 86 ? -2.328 11.462 -14.447 1.00 76.81 86 ASP A O 1
ATOM 675 N N . GLU A 1 87 ? -3.668 11.798 -12.691 1.00 65.94 87 GLU A N 1
ATOM 676 C CA . GLU A 1 87 ? -4.930 11.875 -13.455 1.00 65.94 87 GLU A CA 1
ATOM 677 C C . GLU A 1 87 ? -5.118 13.209 -14.213 1.00 65.94 87 GLU A C 1
ATOM 679 O O . GLU A 1 87 ? -5.923 13.269 -15.141 1.00 65.94 87 GLU A O 1
ATOM 684 N N . ASP A 1 88 ? -4.383 14.266 -13.853 1.00 58.91 88 ASP A N 1
ATOM 685 C CA . ASP A 1 88 ? -4.485 15.601 -14.471 1.00 58.91 88 ASP A CA 1
ATOM 686 C C . ASP A 1 88 ? -3.656 15.750 -15.777 1.00 58.91 88 ASP A C 1
ATOM 688 O O . ASP A 1 88 ? -3.749 16.783 -16.440 1.00 58.91 88 ASP A O 1
ATOM 692 N N . ASP A 1 89 ? -2.854 14.749 -16.170 1.00 57.44 89 ASP A N 1
ATOM 693 C CA . ASP A 1 89 ? -1.946 14.803 -17.340 1.00 57.44 89 ASP A CA 1
ATOM 694 C C . ASP A 1 89 ? -2.509 14.137 -18.630 1.00 57.44 89 ASP A C 1
ATOM 696 O O . ASP A 1 89 ? -1.833 14.142 -19.660 1.00 57.44 89 ASP A O 1
ATOM 700 N N . ASP A 1 90 ? -3.735 13.588 -18.618 1.00 56.44 90 ASP A N 1
ATOM 701 C CA . ASP A 1 90 ? -4.338 12.822 -19.742 1.00 56.44 90 ASP A CA 1
ATOM 702 C C . ASP A 1 90 ? -5.488 13.555 -20.490 1.00 56.44 90 ASP A C 1
ATOM 704 O O . ASP A 1 90 ? -6.249 12.933 -21.233 1.00 56.44 90 ASP A O 1
ATOM 708 N N . ASP A 1 91 ? -5.633 14.878 -20.325 1.00 54.41 91 ASP A N 1
ATOM 709 C CA . ASP A 1 91 ? -6.733 15.676 -20.913 1.00 54.41 91 ASP A CA 1
ATOM 710 C C . ASP A 1 91 ? -6.220 16.815 -21.830 1.00 54.41 91 ASP A C 1
ATOM 712 O O . ASP A 1 91 ? -6.452 17.997 -21.573 1.00 54.41 91 ASP A O 1
ATOM 716 N N . ASP A 1 92 ? -5.498 16.481 -22.911 1.00 54.53 92 ASP A N 1
ATOM 717 C CA . ASP A 1 92 ? -5.293 17.431 -24.021 1.00 54.53 92 ASP A CA 1
ATOM 718 C C . ASP A 1 92 ? -5.362 16.758 -25.417 1.00 54.53 92 ASP A C 1
ATOM 720 O O . ASP A 1 92 ? -4.565 15.882 -25.762 1.00 54.53 92 ASP A O 1
ATOM 724 N N . ASP A 1 93 ? -6.332 17.252 -26.197 1.00 53.59 93 ASP A N 1
ATOM 725 C CA . ASP A 1 93 ? -6.656 17.094 -27.628 1.00 53.59 93 ASP A CA 1
ATOM 726 C C . ASP A 1 93 ? -7.426 15.850 -28.153 1.00 53.59 93 ASP A C 1
ATOM 728 O O . ASP A 1 93 ? -6.881 14.900 -28.722 1.00 53.59 93 ASP A O 1
ATOM 732 N N . ASP A 1 94 ? -8.760 15.974 -28.105 1.00 69.50 94 ASP A N 1
ATOM 733 C CA . ASP A 1 94 ? -9.735 15.425 -29.062 1.00 69.50 94 ASP A CA 1
ATOM 734 C C . ASP A 1 94 ? -10.018 16.474 -30.166 1.00 69.50 94 ASP A C 1
ATOM 736 O O . ASP A 1 94 ? -10.614 17.500 -29.845 1.00 69.50 94 ASP A O 1
ATOM 740 N N . ASP A 1 95 ? -9.634 16.245 -31.440 1.00 58.00 95 ASP A N 1
ATOM 741 C CA . ASP A 1 95 ? -10.441 16.679 -32.609 1.00 58.00 95 ASP A CA 1
ATOM 742 C C . ASP A 1 95 ? -10.036 16.051 -33.979 1.00 58.00 95 ASP A C 1
ATOM 744 O O . ASP A 1 95 ? -8.883 16.083 -34.409 1.00 58.00 95 ASP A O 1
ATOM 748 N N . GLU A 1 96 ? -11.076 15.602 -34.695 1.00 62.72 96 GLU A N 1
ATOM 749 C CA . GLU A 1 96 ? -11.288 15.463 -36.152 1.00 62.72 96 GLU A CA 1
ATOM 750 C C . GLU A 1 96 ? -10.476 14.480 -37.038 1.00 62.72 96 GLU A C 1
ATOM 752 O O . GLU A 1 96 ? -9.358 14.734 -37.486 1.00 62.72 96 GLU A O 1
ATOM 757 N N . SER A 1 97 ? -11.173 13.442 -37.531 1.00 57.91 97 SER A N 1
ATOM 758 C CA . SER A 1 97 ? -11.745 13.414 -38.902 1.00 57.91 97 SER A CA 1
ATOM 759 C C . SER A 1 97 ? -11.669 12.038 -39.577 1.00 57.91 97 SER A C 1
ATOM 761 O O . SER A 1 97 ? -10.609 11.419 -39.657 1.00 57.91 97 SER A O 1
ATOM 763 N N . GLY A 1 98 ? -12.780 11.619 -40.196 1.00 51.25 98 GLY A N 1
ATOM 764 C CA . GLY A 1 98 ? -12.741 10.684 -41.328 1.00 51.25 98 GLY A CA 1
ATOM 765 C C . GLY A 1 98 ? -13.622 9.447 -41.207 1.00 51.25 98 GLY A C 1
ATOM 766 O O . GLY A 1 98 ? -13.130 8.329 -41.093 1.00 51.25 98 GLY A O 1
ATOM 767 N N . SER A 1 99 ? -14.937 9.641 -41.302 1.00 68.25 99 SER A N 1
ATOM 768 C CA . SER A 1 99 ? -15.871 8.577 -41.674 1.00 68.25 99 SER A CA 1
ATOM 769 C C . SER A 1 99 ? -15.815 8.378 -43.197 1.00 68.25 99 SER A C 1
ATOM 771 O O . SER A 1 99 ? -16.233 9.275 -43.922 1.00 68.25 99 SER A O 1
ATOM 773 N N . ASP A 1 100 ? -15.293 7.242 -43.677 1.00 56.47 100 ASP A N 1
ATOM 774 C CA . ASP A 1 100 ? -15.543 6.721 -45.035 1.00 56.47 100 ASP A CA 1
ATOM 775 C C . ASP A 1 100 ? -15.347 5.188 -45.067 1.00 56.47 100 ASP A C 1
ATOM 777 O O . ASP A 1 100 ? -14.241 4.659 -44.989 1.00 56.47 100 ASP A O 1
ATOM 781 N N . GLU A 1 101 ? -16.493 4.517 -44.990 1.00 60.84 101 GLU A N 1
ATOM 782 C CA . GLU A 1 101 ? -16.953 3.333 -45.718 1.00 60.84 101 GLU A CA 1
ATOM 783 C C . GLU A 1 101 ? -16.059 2.111 -46.108 1.00 60.84 101 GLU A C 1
ATOM 785 O O . GLU A 1 101 ? -14.967 2.174 -46.660 1.00 60.84 101 GLU A O 1
ATOM 790 N N . GLU A 1 102 ? -16.711 0.950 -45.919 1.00 60.91 102 GLU A N 1
ATOM 791 C CA . GLU A 1 102 ? -16.771 -0.281 -46.735 1.00 60.91 102 GLU A CA 1
ATOM 792 C C . GLU A 1 102 ? -15.521 -1.112 -47.114 1.00 60.91 102 GLU A C 1
ATOM 794 O O . GLU A 1 102 ? -14.752 -0.824 -48.020 1.00 60.91 102 GLU A O 1
ATOM 799 N N . SER A 1 103 ? -15.454 -2.352 -46.611 1.00 57.22 103 SER A N 1
ATOM 800 C CA . SER A 1 103 ? -16.102 -3.526 -47.235 1.00 57.22 103 SER A CA 1
ATOM 801 C C . SER A 1 103 ? -15.434 -4.836 -46.787 1.00 57.22 103 SER A C 1
ATOM 803 O O . SER A 1 103 ? -14.234 -4.920 -46.541 1.00 57.22 103 SER A O 1
ATOM 805 N N . SER A 1 104 ? -16.269 -5.864 -46.660 1.00 67.12 104 SER A N 1
ATOM 806 C CA . SER A 1 104 ? -16.033 -7.221 -46.146 1.00 67.12 104 SER A CA 1
ATOM 807 C C . SER A 1 104 ? -14.786 -7.901 -46.707 1.00 67.12 104 SER A C 1
ATOM 809 O O . SER A 1 104 ? -14.587 -7.708 -47.894 1.00 67.12 104 SER A O 1
ATOM 811 N N . GLN A 1 105 ? -14.096 -8.786 -45.948 1.00 57.38 105 GLN A N 1
ATOM 812 C CA . GLN A 1 105 ? -13.821 -10.215 -46.281 1.00 57.38 105 GLN A CA 1
ATOM 813 C C . GLN A 1 105 ? -13.434 -11.024 -45.025 1.00 57.38 105 GLN A C 1
ATOM 815 O O . GLN A 1 105 ? -12.578 -10.641 -44.235 1.00 57.38 105 GLN A O 1
ATOM 820 N N . SER A 1 106 ? -14.080 -12.177 -44.871 1.00 65.56 106 SER A N 1
ATOM 821 C CA . SER A 1 106 ? -13.834 -13.218 -43.872 1.00 65.56 106 SER A CA 1
ATOM 822 C C . SER A 1 106 ? -12.401 -13.759 -43.882 1.00 65.56 106 SER A C 1
ATOM 824 O O . SER A 1 106 ? -11.896 -14.113 -44.945 1.00 65.56 106 SER A O 1
ATOM 826 N N . SER A 1 107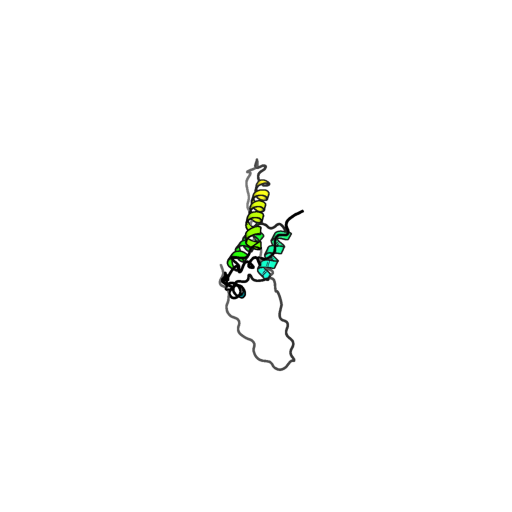 ? -11.824 -14.030 -42.711 1.00 60.62 107 SER A N 1
ATOM 827 C CA . SER A 1 107 ? -10.964 -15.208 -42.559 1.00 60.62 107 SER A CA 1
ATOM 828 C C . SER A 1 107 ? -11.001 -15.733 -41.126 1.00 60.62 107 SER A C 1
ATOM 830 O O . SER A 1 107 ? -10.553 -15.116 -40.168 1.00 60.62 107 SER A O 1
ATOM 832 N N . SER A 1 108 ? -11.610 -16.904 -40.998 1.00 66.19 108 SER A N 1
ATOM 833 C CA . SER A 1 108 ? -11.468 -17.805 -39.869 1.00 66.19 108 SER A CA 1
ATOM 834 C C . SER A 1 108 ? -10.110 -18.504 -39.955 1.00 66.19 108 SER A C 1
ATOM 836 O O . SER A 1 108 ? -9.889 -19.255 -40.904 1.00 66.19 108 SER A O 1
ATOM 838 N N . CYS A 1 109 ? -9.243 -18.332 -38.964 1.00 54.41 109 CYS A N 1
ATOM 839 C CA . CYS A 1 109 ? -8.261 -19.345 -38.563 1.00 54.41 109 CYS A CA 1
ATOM 840 C C . CYS A 1 109 ? -7.672 -18.922 -37.210 1.00 54.41 109 CYS A C 1
ATOM 842 O O . CYS A 1 109 ? -7.036 -17.886 -37.088 1.00 54.41 109 CYS A O 1
ATOM 844 N N . SER A 1 110 ? -8.088 -19.581 -36.135 1.00 53.69 110 SER A N 1
ATOM 845 C CA . SER A 1 110 ? -7.388 -20.737 -35.557 1.00 53.69 110 SER A CA 1
ATOM 846 C C . SER A 1 110 ? -6.455 -20.297 -34.432 1.00 53.69 110 SER A C 1
ATOM 848 O O . SER A 1 110 ? -5.310 -19.929 -34.644 1.00 53.69 110 SER A O 1
ATOM 850 N N . SER A 1 111 ? -7.025 -20.347 -33.231 1.00 57.72 111 SER A N 1
ATOM 851 C CA . SER A 1 111 ? -6.464 -20.951 -32.023 1.00 57.72 111 SER A CA 1
ATOM 852 C C . SER A 1 111 ? -4.944 -21.120 -31.957 1.00 57.72 111 SER A C 1
ATOM 854 O O . SER A 1 111 ? -4.382 -21.974 -32.637 1.00 57.72 111 SER A O 1
ATOM 856 N N . SER A 1 1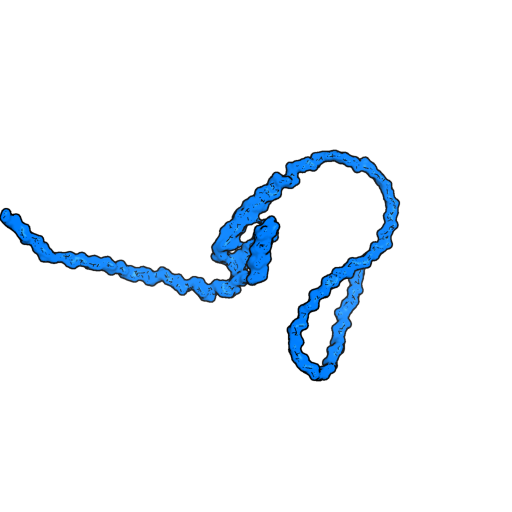12 ? -4.329 -20.488 -30.962 1.00 57.66 112 SER A N 1
ATOM 857 C CA . SER A 1 112 ? -3.247 -21.128 -30.210 1.00 57.66 112 SER A CA 1
ATOM 858 C C . SER A 1 112 ? -3.087 -20.450 -28.855 1.00 57.66 112 SER A C 1
ATOM 860 O O . SER A 1 112 ? -2.365 -19.470 -28.704 1.00 57.66 112 SER A O 1
ATOM 862 N N . SER A 1 113 ? -3.790 -20.991 -27.865 1.00 53.47 113 SER A N 1
ATOM 863 C CA . SER A 1 113 ? -3.476 -20.811 -26.453 1.00 53.47 113 SER A CA 1
ATOM 864 C C . SER A 1 113 ? -2.221 -21.632 -26.151 1.00 53.47 113 SER A C 1
ATOM 866 O O . SER A 1 113 ? -2.270 -22.859 -26.207 1.00 53.47 113 SER A O 1
ATOM 868 N N . CYS A 1 114 ? -1.093 -20.993 -25.845 1.00 47.69 114 CYS A N 1
ATOM 869 C CA . CYS A 1 114 ? 0.011 -21.670 -25.171 1.00 47.69 114 CYS A CA 1
ATOM 870 C C . CYS A 1 114 ? -0.109 -21.384 -23.673 1.00 47.69 114 CYS A C 1
ATOM 872 O O . CYS A 1 114 ? 0.293 -20.335 -23.177 1.00 47.69 114 CYS A O 1
ATOM 874 N N . SER A 1 115 ? -0.744 -22.316 -22.969 1.00 50.78 115 SER A N 1
ATOM 875 C CA . SER A 1 115 ? -0.783 -22.334 -21.516 1.00 50.78 115 SER A CA 1
ATOM 876 C C . SER A 1 115 ? 0.625 -22.492 -20.952 1.00 50.78 115 SER A C 1
ATOM 878 O O . SER A 1 115 ? 1.376 -23.390 -21.334 1.00 50.78 115 SER A O 1
ATOM 880 N N . SER A 1 116 ? 0.930 -21.623 -20.000 1.00 51.62 116 SER A N 1
ATOM 881 C CA . SER A 1 116 ? 1.976 -21.758 -19.000 1.00 51.62 116 SER A CA 1
ATOM 882 C C . SER A 1 116 ? 1.947 -23.151 -18.370 1.00 51.62 116 SER A C 1
ATOM 884 O O . SER A 1 116 ? 0.886 -23.675 -18.037 1.00 51.62 116 SER A O 1
ATOM 886 N N . SER A 1 117 ? 3.117 -23.749 -18.174 1.00 48.88 117 SER A N 1
ATOM 887 C CA . SER A 1 117 ? 3.294 -24.892 -17.279 1.00 48.88 117 SER A CA 1
ATOM 888 C C . SER A 1 117 ? 4.418 -24.531 -16.322 1.00 48.88 117 SER A C 1
ATOM 890 O O . SER A 1 117 ? 5.593 -24.652 -16.653 1.00 48.88 117 SER A O 1
ATOM 892 N N . SER A 1 118 ? 4.030 -24.010 -15.159 1.00 50.06 118 SER A N 1
ATOM 893 C CA . SER A 1 118 ? 4.908 -23.934 -13.998 1.00 50.06 118 SER A CA 1
ATOM 894 C C . SER A 1 118 ? 5.080 -25.363 -13.483 1.00 50.06 118 SER A C 1
ATOM 896 O O . SER A 1 118 ? 4.087 -26.025 -13.183 1.00 50.06 118 SER A O 1
ATOM 898 N N . SER A 1 119 ? 6.313 -25.864 -13.458 1.00 51.97 119 SER A N 1
ATOM 899 C CA . SER A 1 119 ? 6.654 -27.154 -12.862 1.00 51.97 119 SER A CA 1
ATOM 900 C C . SER A 1 119 ? 7.478 -26.867 -11.617 1.00 51.97 119 SER A C 1
ATOM 902 O O . SER A 1 119 ? 8.676 -26.621 -11.718 1.00 51.97 119 SER A O 1
ATOM 904 N N . SER A 1 120 ? 6.821 -26.897 -10.465 1.00 53.50 120 SER A N 1
ATOM 905 C CA . SER A 1 120 ? 7.470 -27.007 -9.163 1.00 53.50 120 SER A CA 1
ATOM 906 C C . SER A 1 120 ? 7.024 -28.329 -8.566 1.00 53.50 120 SER A C 1
ATOM 908 O O . SER A 1 120 ? 5.831 -28.499 -8.337 1.00 53.50 120 SER A O 1
ATOM 910 N N . ASP A 1 121 ? 7.961 -29.248 -8.355 1.0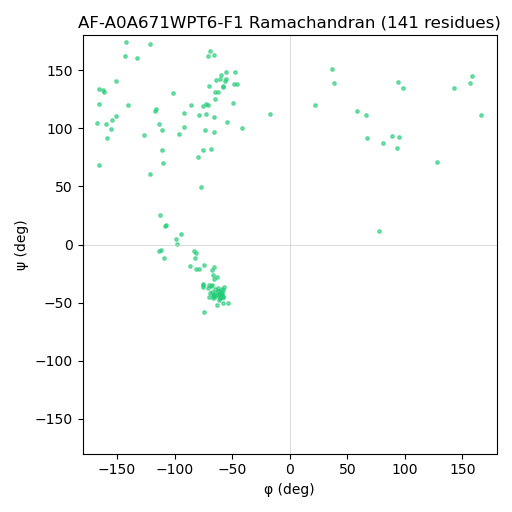0 51.31 121 ASP A N 1
ATOM 911 C CA . ASP A 1 121 ? 7.878 -30.201 -7.249 1.00 51.31 121 ASP A CA 1
ATOM 912 C C . ASP A 1 121 ? 9.284 -30.751 -6.980 1.00 51.31 121 ASP A C 1
ATOM 914 O O . ASP A 1 121 ? 9.844 -31.526 -7.759 1.00 51.31 121 ASP A O 1
ATOM 918 N N . GLU A 1 122 ? 9.881 -30.248 -5.905 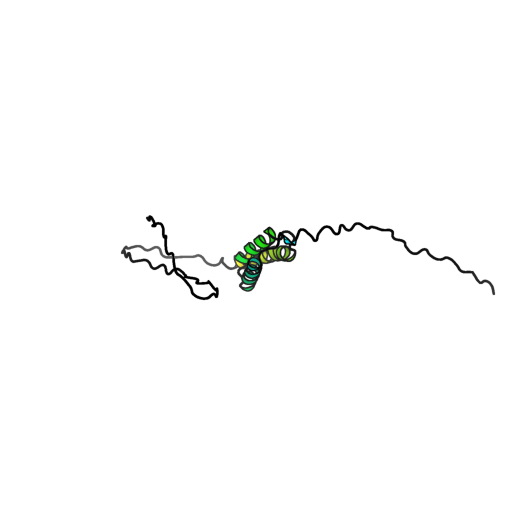1.00 55.28 122 GLU A N 1
ATOM 919 C CA . GLU A 1 122 ? 11.054 -30.822 -5.266 1.00 55.28 122 GLU A CA 1
ATOM 920 C C . GLU A 1 122 ? 10.573 -31.887 -4.283 1.00 55.28 122 GLU A C 1
ATOM 922 O O . GLU A 1 122 ? 9.888 -31.531 -3.329 1.00 55.28 122 GLU A O 1
ATOM 927 N N . ASN A 1 123 ? 10.982 -33.149 -4.439 1.00 52.53 123 ASN A N 1
ATOM 928 C CA . ASN A 1 123 ? 11.361 -33.954 -3.278 1.00 52.53 123 ASN A CA 1
ATOM 929 C C . ASN A 1 123 ? 12.194 -35.181 -3.673 1.00 52.53 123 ASN A C 1
ATOM 931 O O . ASN A 1 123 ? 11.869 -35.928 -4.597 1.00 52.53 123 ASN A O 1
ATOM 935 N N . GLU A 1 124 ? 13.283 -35.347 -2.930 1.00 55.00 124 GLU A N 1
ATOM 936 C CA . GLU A 1 124 ? 14.106 -36.541 -2.806 1.00 55.00 124 GLU A CA 1
ATOM 937 C C . GLU A 1 124 ? 13.250 -37.747 -2.386 1.00 55.00 124 GLU A C 1
ATOM 939 O O . GLU A 1 124 ? 12.244 -37.580 -1.706 1.00 55.00 124 GLU A O 1
ATOM 944 N N . GLU A 1 125 ? 13.635 -38.947 -2.827 1.00 52.94 125 GLU A N 1
ATOM 945 C CA . GLU A 1 125 ? 13.622 -40.220 -2.085 1.00 52.94 125 GLU A CA 1
ATOM 946 C C . GLU A 1 125 ? 13.582 -41.414 -3.065 1.00 52.94 125 GLU A C 1
ATOM 948 O O . GLU A 1 125 ? 12.933 -41.433 -4.112 1.00 52.94 125 GLU A O 1
ATOM 953 N N . GLU A 1 126 ? 14.371 -42.415 -2.704 1.00 53.31 126 GLU A N 1
ATOM 954 C CA . GLU A 1 126 ? 14.836 -43.560 -3.478 1.00 53.31 126 GLU A CA 1
ATOM 955 C C . GLU A 1 126 ? 13.724 -44.465 -4.063 1.00 53.31 126 GLU A C 1
ATOM 957 O O . GLU A 1 126 ? 12.770 -44.866 -3.395 1.00 53.31 126 GLU A O 1
ATOM 962 N N . GLU A 1 127 ? 13.899 -44.864 -5.331 1.00 46.66 127 GLU A N 1
ATOM 963 C CA . GLU A 1 127 ? 13.057 -45.808 -6.074 1.00 46.66 127 GLU A CA 1
ATOM 964 C C . GLU A 1 127 ? 12.765 -47.109 -5.305 1.00 46.66 127 GLU A C 1
ATOM 966 O O . GLU A 1 127 ? 13.656 -47.941 -5.097 1.00 46.66 127 GLU A O 1
ATOM 971 N N . LYS A 1 128 ? 11.476 -47.401 -5.080 1.00 56.97 128 LYS A N 1
ATOM 972 C CA . LYS A 1 128 ? 10.916 -48.737 -5.349 1.00 56.97 128 LYS A CA 1
ATOM 973 C C . LYS A 1 128 ? 9.387 -48.751 -5.344 1.00 56.97 128 LYS A C 1
ATOM 975 O O . LYS A 1 128 ? 8.752 -48.660 -4.302 1.00 56.97 128 LYS A O 1
ATOM 980 N N . ARG A 1 129 ? 8.876 -49.160 -6.512 1.00 46.72 129 ARG A N 1
ATOM 981 C CA . ARG A 1 129 ? 7.610 -49.881 -6.758 1.00 46.72 129 ARG A CA 1
ATOM 982 C C . ARG A 1 129 ? 6.392 -48.982 -6.966 1.00 46.72 129 ARG A C 1
ATOM 984 O O . ARG A 1 129 ? 5.709 -48.605 -6.030 1.00 46.72 129 ARG A O 1
ATOM 991 N N . ALA A 1 130 ? 6.164 -48.715 -8.254 1.00 55.16 130 ALA A N 1
ATOM 992 C CA . ALA A 1 130 ? 4.972 -49.042 -9.037 1.00 55.16 130 ALA A CA 1
ATOM 993 C C . ALA A 1 130 ? 3.589 -48.967 -8.360 1.00 55.16 130 ALA A C 1
ATOM 995 O O . ALA A 1 130 ? 3.390 -49.327 -7.210 1.00 55.16 130 ALA A O 1
ATOM 996 N N . ASN A 1 131 ? 2.597 -48.681 -9.211 1.00 54.09 131 ASN A N 1
ATOM 997 C CA . ASN A 1 131 ? 1.160 -48.872 -8.993 1.00 54.09 131 ASN A CA 1
ATOM 998 C C . ASN A 1 131 ? 0.414 -47.645 -8.437 1.00 54.09 131 ASN A C 1
ATOM 1000 O O . ASN A 1 131 ? -0.050 -47.651 -7.305 1.00 54.09 131 ASN A O 1
ATOM 1004 N N . ARG A 1 132 ? 0.024 -46.725 -9.327 1.00 55.72 132 ARG A N 1
ATOM 1005 C CA . ARG A 1 132 ? -1.296 -46.764 -10.001 1.00 55.72 132 ARG A CA 1
ATOM 1006 C C . ARG A 1 132 ? -1.576 -45.429 -10.680 1.00 55.72 132 ARG A C 1
ATOM 1008 O O . ARG A 1 132 ? -1.843 -44.425 -10.041 1.00 55.72 132 ARG A O 1
ATOM 1015 N N . HIS A 1 133 ? -1.579 -45.464 -12.005 1.00 61.91 133 HIS A N 1
ATOM 1016 C CA . HIS A 1 133 ? -2.293 -44.464 -12.782 1.00 61.91 133 HIS A CA 1
ATOM 1017 C C . HIS A 1 133 ? -3.809 -44.580 -12.552 1.00 61.91 133 HIS A C 1
ATOM 1019 O O . HIS A 1 133 ? -4.300 -45.662 -12.216 1.00 61.91 133 HIS A O 1
ATOM 1025 N N . LYS A 1 134 ? -4.487 -43.490 -12.944 1.00 66.19 134 LYS A N 1
ATOM 1026 C CA . LYS A 1 134 ? -5.920 -43.250 -13.229 1.00 66.19 134 LYS A CA 1
ATOM 1027 C C . LYS A 1 134 ? -6.728 -42.706 -12.037 1.00 66.19 134 LYS A C 1
ATOM 1029 O O . LYS A 1 134 ? -6.576 -43.246 -10.947 1.00 66.19 134 LYS A O 1
ATOM 1034 N N . PRO A 1 135 ? -7.653 -41.744 -12.245 1.00 57.91 135 PRO A N 1
ATOM 1035 C CA . PRO A 1 135 ? -8.336 -41.450 -13.514 1.00 57.91 135 PRO A CA 1
ATOM 1036 C C . PRO A 1 135 ? -8.377 -39.961 -13.917 1.00 57.91 135 PRO A C 1
ATOM 1038 O O . PRO A 1 135 ? -8.248 -39.069 -13.092 1.00 57.91 135 PRO A O 1
ATOM 1041 N N . CYS A 1 136 ? -8.620 -39.705 -15.203 1.00 57.31 136 CYS A N 1
ATOM 1042 C CA . CYS A 1 136 ? -9.042 -38.397 -15.707 1.00 57.31 136 CYS A CA 1
ATOM 1043 C C . CYS A 1 136 ? -10.557 -38.432 -15.956 1.00 57.31 136 CYS A C 1
ATOM 1045 O O . CYS A 1 136 ? -11.039 -39.382 -16.584 1.00 57.31 136 CYS A O 1
ATOM 1047 N N . PRO A 1 137 ? -11.304 -37.439 -15.451 1.00 58.53 137 PRO A N 1
ATOM 1048 C CA . PRO A 1 137 ? -12.575 -37.051 -16.061 1.00 58.53 137 PRO A CA 1
ATOM 1049 C C . PRO A 1 137 ? -12.794 -35.518 -16.030 1.00 58.53 137 PRO A C 1
ATOM 1051 O O . PRO A 1 137 ? -12.103 -34.810 -15.304 1.00 58.53 137 PRO A O 1
ATOM 1054 N N . PRO A 1 138 ? -13.861 -34.998 -16.651 1.00 55.34 138 PRO A N 1
ATOM 1055 C CA . PRO A 1 138 ? -14.394 -35.314 -17.964 1.00 55.34 138 PRO A CA 1
ATOM 1056 C C . PRO A 1 138 ? -14.431 -34.064 -18.870 1.00 55.34 138 PRO A C 1
ATOM 1058 O O . PRO A 1 138 ? -14.156 -32.937 -18.469 1.00 55.34 138 PRO A O 1
ATOM 1061 N N . SER A 1 139 ? -14.770 -34.326 -20.125 1.00 55.03 139 SER A N 1
ATOM 1062 C CA . SER A 1 139 ? -14.752 -33.443 -21.283 1.00 55.03 139 SER A 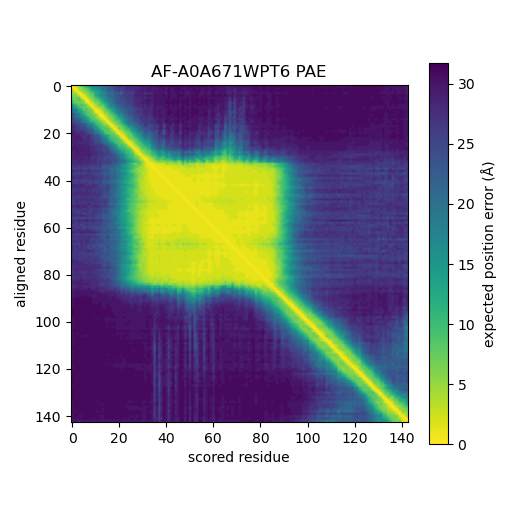CA 1
ATOM 1063 C C . SER A 1 139 ? -15.535 -32.139 -21.141 1.00 55.03 139 SER A C 1
ATOM 1065 O O . SER A 1 139 ? -16.653 -32.098 -20.630 1.00 55.03 139 SER A O 1
ATOM 1067 N N . GLN A 1 140 ? -14.947 -31.101 -21.724 1.00 55.06 140 GLN A N 1
ATOM 1068 C CA . GLN A 1 140 ? -15.565 -29.817 -22.010 1.00 55.06 140 GLN A CA 1
ATOM 1069 C C . GLN A 1 140 ? -16.769 -29.971 -22.950 1.00 55.06 140 GLN A C 1
ATOM 1071 O O . GLN A 1 140 ? -16.730 -30.765 -23.893 1.00 55.06 140 GLN A O 1
ATOM 1076 N N . ILE A 1 141 ? -17.812 -29.175 -22.717 1.00 60.03 141 ILE A N 1
ATOM 1077 C CA . ILE A 1 141 ? -18.878 -28.907 -23.685 1.00 60.03 141 ILE A CA 1
ATOM 1078 C C . ILE A 1 141 ? -18.817 -27.409 -23.989 1.00 60.03 141 ILE A C 1
ATOM 1080 O O . ILE A 1 141 ? -18.997 -26.587 -23.092 1.00 60.03 141 ILE A O 1
ATOM 1084 N N . CYS A 1 142 ? -18.496 -27.094 -25.244 1.00 43.53 142 CYS A N 1
ATOM 1085 C CA . CYS A 1 142 ? -18.458 -25.749 -25.822 1.00 43.53 142 CYS A CA 1
ATOM 1086 C C . CYS A 1 142 ? -19.870 -25.147 -25.963 1.00 43.53 142 CYS A C 1
ATOM 1088 O O . CYS A 1 142 ? -20.875 -25.864 -25.883 1.00 43.53 142 CYS A O 1
ATOM 1090 N N . PRO A 1 143 ? -19.941 -23.834 -26.212 1.00 60.00 143 PRO A N 1
ATOM 1091 C CA . PRO A 1 143 ? -20.046 -23.364 -27.600 1.00 60.00 143 PRO A CA 1
ATOM 1092 C C . PRO A 1 143 ? -18.875 -22.486 -28.045 1.00 60.00 143 PRO A C 1
ATOM 1094 O O . PRO A 1 143 ? -18.374 -21.695 -27.218 1.00 60.00 143 PRO A O 1
#

Secondary structure (DSSP, 8-state):
----------PPP------------SSSSTTSSPPPHHHHHHHHHHHHHT-HHHHHHHHHHHHHH-TT-HHHHHHHHHHHHHHHHHGGGS-----------------------------------------------------

Mean predicted aligned error: 21.44 Å

Solvent-accessible surface area (backbone atoms only — not comparable to full-atom values): 10265 Å² total; per-residue (Å²): 136,88,81,91,80,82,84,87,77,87,76,77,72,85,77,76,69,85,83,87,74,78,79,89,78,73,85,83,68,66,80,82,34,61,54,58,68,69,55,54,53,51,26,52,49,24,56,75,73,64,38,40,73,57,21,44,55,39,35,53,51,39,38,70,39,31,71,84,44,64,66,48,64,60,45,46,63,55,35,54,51,50,48,62,62,64,66,71,77,79,82,84,86,91,84,88,88,84,92,78,84,89,79,89,82,90,80,92,77,81,88,81,86,81,77,84,78,87,84,83,83,92,78,90,82,82,93,79,80,86,88,77,87,83,84,89,86,81,84,88,81,83,135

InterPro domains:
  IPR026703 Glutamate-rich protein 2 [PTHR21520] (15-129)

Sequence (143 aa):
GGATHAAPASEPLPTYEANEERTEEEDVEDEELKAPVELIIEFLRAVMDGDFQLASKLCQMILIYEPDNPEASEFLPLIQKKLSEDEDDDDDDDDESGSDEESSQSSSCSSSSCSSSSSSDENEEEEKRANRHKPCPPSQICP

pLDDT: mean 70.99, std 19.85, range [42.53, 98.62]

Foldseek 3Di:
DDDDDDDDDDDDDPPPDDPPDPPPPPDPPQVQLADDPVLVVVLVVCVVVVVLVSNLVSLVVRCNSVVPPPVSVVVNVVSVVSVVVVVVPPDDDDDDDDDDDDDDDDDDDDDDDPDDDDDDDDDDDDDDDDDDDDDDDDDDDDD

Nearest PDB structures (foldseek):
  6fd7-assembly1_A  TM=9.291E-01  e=1.785E+00  Homo sapiens
  6gxz-assembly2_C  TM=9.446E-01  e=3.524E+00  Homo sapiens
  1pc2-assembly1_A  TM=8.649E-01  e=3.524E+00  Homo sapiens

Organism: Sparus aurata (NCBI:txid8175)